Protein AF-A0A0L0FLI4-F1 (afdb_monomer_lite)

InterPro domains:
  IPR009100 Acyl-CoA dehydrogenase/oxidase, N-terminal and middle domain superfamily 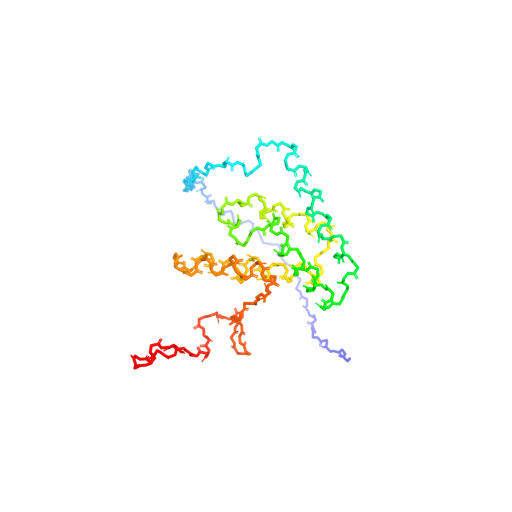[SSF56645] (72-160)

Secondary structure (DSSP, 8-state):
------------------------------------------SSSSHHHHHHHHHHHHHHTTTTTT--SHHHHHHHHHHHHHH-SS-TTHHHH-HHHHHHHHHHHHHH--SHHHHHHHIIIIIIHHHHHHH--TTTTHHHHHHHHHT--------BTTBSTT-TT--------BTTTTB-

Organism: NCBI:txid667725

Structure (mmCIF, N/CA/C/O backbone):
data_AF-A0A0L0FLI4-F1
#
_entry.id   AF-A0A0L0FLI4-F1
#
loop_
_atom_site.group_PDB
_atom_site.id
_atom_site.type_symbol
_atom_site.label_atom_id
_atom_site.label_alt_id
_atom_site.label_comp_id
_atom_site.label_asym_id
_atom_site.label_entity_id
_atom_site.label_seq_id
_atom_site.pdbx_PDB_ins_code
_atom_site.Cartn_x
_atom_site.Cartn_y
_atom_site.Cartn_z
_atom_site.occupancy
_atom_site.B_iso_or_equiv
_atom_site.auth_seq_id
_atom_site.auth_comp_id
_atom_site.auth_asym_id
_atom_site.auth_atom_id
_atom_site.pdbx_PDB_model_num
ATOM 1 N N . MET A 1 1 ? 3.787 -47.630 -2.247 1.00 35.62 1 MET A N 1
ATOM 2 C CA . MET A 1 1 ? 2.857 -48.735 -1.942 1.00 35.62 1 MET A CA 1
ATOM 3 C C . MET A 1 1 ? 1.575 -48.465 -2.718 1.00 35.62 1 MET A C 1
ATOM 5 O O . MET A 1 1 ? 0.859 -47.533 -2.388 1.00 35.62 1 MET A O 1
ATOM 9 N N . PHE A 1 2 ? 1.407 -49.161 -3.844 1.00 24.00 2 PHE A N 1
ATOM 10 C CA . PHE A 1 2 ? 0.268 -49.075 -4.766 1.00 24.00 2 PHE A CA 1
ATOM 11 C C . PHE A 1 2 ? -0.817 -50.067 -4.331 1.00 24.00 2 PHE A C 1
ATOM 13 O O . PHE A 1 2 ? -0.480 -51.227 -4.120 1.00 24.00 2 PHE A O 1
ATOM 20 N N . VAL A 1 3 ? -2.086 -49.646 -4.288 1.00 30.52 3 VAL A N 1
ATOM 21 C CA . VAL A 1 3 ? -3.289 -50.508 -4.362 1.00 30.52 3 VAL A CA 1
ATOM 22 C C . VAL A 1 3 ? -4.393 -49.643 -5.009 1.00 30.52 3 VAL A C 1
ATOM 24 O O . VAL A 1 3 ? -4.840 -48.688 -4.389 1.00 30.52 3 VAL A O 1
ATOM 27 N N . LEU A 1 4 ? -4.620 -49.649 -6.331 1.00 30.38 4 LEU A N 1
ATOM 28 C CA . LEU A 1 4 ? -5.421 -50.577 -7.158 1.00 30.38 4 LEU A CA 1
ATOM 29 C C . LEU A 1 4 ? -6.858 -50.818 -6.655 1.00 30.38 4 LEU A C 1
ATOM 31 O O . LEU A 1 4 ? -7.090 -51.657 -5.794 1.00 30.38 4 LEU A O 1
ATOM 35 N N . ALA A 1 5 ? -7.826 -50.141 -7.286 1.00 36.03 5 ALA A N 1
ATOM 36 C CA . ALA A 1 5 ? -9.243 -50.502 -7.264 1.00 36.03 5 ALA A CA 1
ATOM 37 C C . ALA A 1 5 ? -9.791 -50.572 -8.706 1.00 36.03 5 ALA A C 1
ATOM 39 O O . ALA A 1 5 ? -10.067 -49.563 -9.347 1.00 36.03 5 ALA A O 1
ATOM 40 N N . ASN A 1 6 ? -9.834 -51.809 -9.204 1.00 31.84 6 ASN A N 1
ATOM 41 C CA . ASN A 1 6 ? -10.763 -52.448 -10.144 1.00 31.84 6 ASN A CA 1
ATOM 42 C C . ASN A 1 6 ? -11.438 -51.647 -11.279 1.00 31.84 6 ASN A C 1
ATOM 44 O O . ASN A 1 6 ? -12.382 -50.888 -11.082 1.00 31.84 6 ASN A O 1
ATOM 48 N N . ARG A 1 7 ? -11.054 -52.023 -12.510 1.00 32.81 7 ARG A N 1
ATOM 49 C CA . ARG A 1 7 ? -11.887 -52.001 -13.724 1.00 32.81 7 ARG A CA 1
ATOM 50 C C . ARG A 1 7 ? -12.744 -53.268 -13.798 1.00 32.81 7 ARG A C 1
ATOM 52 O O . ARG A 1 7 ? -12.190 -54.347 -13.625 1.00 32.81 7 ARG A O 1
ATOM 59 N N . LEU A 1 8 ? -14.000 -53.146 -14.231 1.00 31.92 8 LEU A N 1
ATOM 60 C CA . LEU A 1 8 ? -14.694 -54.140 -15.069 1.00 31.92 8 LEU A CA 1
ATOM 61 C C . LEU A 1 8 ? -15.654 -53.425 -16.059 1.00 31.92 8 LEU A C 1
ATOM 63 O O . LEU A 1 8 ? -15.972 -52.255 -15.843 1.00 31.92 8 LEU A O 1
ATOM 67 N N . PRO A 1 9 ? -16.019 -54.067 -17.189 1.00 34.50 9 PRO A N 1
ATOM 68 C CA . PRO A 1 9 ? -16.278 -53.416 -18.476 1.00 34.50 9 PRO A CA 1
ATOM 69 C C . PRO A 1 9 ? -17.772 -53.229 -18.778 1.00 34.50 9 PRO A C 1
ATOM 71 O O . PRO A 1 9 ? -18.601 -54.010 -18.320 1.00 34.50 9 PRO A O 1
ATOM 74 N N . PHE A 1 10 ? -18.118 -52.257 -19.630 1.00 28.06 10 PHE A N 1
ATOM 75 C CA . PHE A 1 10 ? -19.461 -52.171 -20.211 1.00 28.06 10 PHE A CA 1
ATOM 76 C C . PHE A 1 10 ? -19.398 -52.190 -21.742 1.00 28.06 10 PHE A C 1
ATOM 78 O O . PHE A 1 10 ? -18.824 -51.307 -22.379 1.00 28.06 10 PHE A O 1
ATOM 85 N N . VAL A 1 11 ? -19.966 -53.259 -22.300 1.00 33.62 11 VAL A N 1
ATOM 86 C CA . VAL A 1 11 ? -20.173 -53.528 -23.726 1.00 33.62 11 VAL A CA 1
ATOM 87 C C . VAL A 1 11 ? -21.398 -52.742 -24.205 1.00 33.62 11 VAL A C 1
ATOM 89 O O . VAL A 1 11 ? -22.381 -52.605 -23.481 1.00 33.62 11 VAL A O 1
ATOM 92 N N . GLY A 1 12 ? -21.310 -52.188 -25.413 1.00 30.25 12 GLY A N 1
ATOM 93 C CA . GLY A 1 12 ? -22.226 -51.171 -25.923 1.00 30.25 12 GLY A CA 1
ATOM 94 C C . GLY A 1 12 ? -23.662 -51.601 -26.233 1.00 30.25 12 GLY A C 1
ATOM 95 O O . GLY A 1 12 ? -23.980 -52.776 -26.395 1.00 30.25 12 GLY A O 1
ATOM 96 N N . ARG A 1 13 ? -24.505 -50.581 -26.424 1.00 30.05 13 ARG A N 1
ATOM 97 C CA . ARG A 1 13 ? -25.655 -50.581 -27.335 1.00 30.05 13 ARG A CA 1
ATOM 98 C C . ARG A 1 13 ? -25.961 -49.147 -27.760 1.00 30.05 13 ARG A C 1
ATOM 100 O O . ARG A 1 13 ? -26.144 -48.262 -26.933 1.00 30.05 13 ARG A O 1
ATOM 107 N N . VAL A 1 14 ? -25.990 -48.957 -29.073 1.00 37.69 14 VAL A N 1
ATOM 108 C CA . VAL A 1 14 ? -26.477 -47.765 -29.767 1.00 37.69 14 VAL A CA 1
ATOM 109 C C . VAL A 1 14 ? -27.980 -47.652 -29.512 1.00 37.69 14 VAL A C 1
ATOM 111 O O . VAL A 1 14 ? -28.715 -48.595 -29.802 1.00 37.69 14 VAL A O 1
ATOM 114 N N . ALA A 1 15 ? -28.433 -46.513 -28.987 1.00 36.38 15 ALA A N 1
ATOM 115 C CA . ALA A 1 15 ? -29.848 -46.178 -28.888 1.00 36.38 15 ALA A CA 1
ATOM 116 C C . ALA A 1 15 ? -30.104 -44.793 -29.498 1.00 36.38 15 ALA A C 1
ATOM 118 O O . ALA A 1 15 ? -29.549 -43.771 -29.107 1.00 36.38 15 ALA A O 1
ATOM 119 N N . THR A 1 16 ? -30.928 -44.859 -30.530 1.00 31.38 16 THR A N 1
ATOM 120 C CA . THR A 1 16 ? -31.570 -43.864 -31.383 1.00 31.38 16 THR A CA 1
ATOM 121 C C . THR A 1 16 ? -32.020 -42.546 -30.744 1.00 31.38 16 THR A C 1
ATOM 123 O O . THR A 1 16 ? -32.626 -42.511 -29.679 1.00 31.38 16 THR A O 1
ATOM 126 N N . LYS A 1 17 ? -31.798 -41.483 -31.534 1.00 34.06 17 LYS A N 1
ATOM 127 C CA . LYS A 1 17 ? -32.415 -40.146 -31.538 1.00 34.06 17 LYS A CA 1
ATOM 128 C C . LYS A 1 17 ? -33.777 -40.046 -30.828 1.00 34.06 17 LYS A C 1
ATOM 130 O O . LYS A 1 17 ? -34.769 -40.572 -31.321 1.00 34.06 17 LYS A O 1
ATOM 135 N N . ALA A 1 18 ? -33.834 -39.200 -29.802 1.00 34.06 18 ALA A N 1
ATOM 136 C CA . ALA A 1 18 ? -35.029 -38.446 -29.437 1.00 34.06 18 ALA A CA 1
ATOM 137 C C . ALA A 1 18 ? -34.697 -36.954 -29.592 1.00 34.06 18 ALA A C 1
ATOM 139 O O . ALA A 1 18 ? -33.989 -36.365 -28.778 1.00 34.06 18 ALA A O 1
ATOM 140 N N . ALA A 1 19 ? -35.141 -36.364 -30.702 1.00 32.38 19 ALA A N 1
ATOM 141 C CA . ALA A 1 19 ? -35.042 -34.932 -30.940 1.00 32.38 19 ALA A CA 1
ATOM 142 C C . ALA A 1 19 ? -36.129 -34.231 -30.115 1.00 32.38 19 ALA A C 1
ATOM 144 O O . ALA A 1 19 ? -37.298 -34.232 -30.490 1.00 32.38 19 ALA A O 1
ATOM 145 N N . CYS A 1 20 ? -35.746 -33.650 -28.979 1.00 29.69 20 CYS A N 1
ATOM 146 C CA . CYS A 1 20 ? -36.586 -32.694 -28.271 1.00 29.69 20 CYS A CA 1
ATOM 147 C C . CYS A 1 20 ? -36.419 -31.335 -28.962 1.00 29.69 20 CYS A C 1
ATOM 149 O O . CYS A 1 20 ? -35.390 -30.673 -28.824 1.00 29.69 20 CYS A O 1
ATOM 151 N N . ALA A 1 21 ? -37.399 -30.961 -29.784 1.00 35.34 21 ALA A N 1
ATOM 152 C CA . ALA A 1 21 ? -37.444 -29.676 -30.464 1.00 35.34 21 ALA A CA 1
ATOM 153 C C . ALA A 1 21 ? -37.761 -28.564 -29.451 1.00 35.34 21 ALA A C 1
ATOM 155 O O . ALA A 1 21 ? -38.919 -28.210 -29.238 1.00 35.34 21 ALA A O 1
ATOM 156 N N . TYR A 1 22 ? -36.727 -28.004 -28.822 1.00 30.70 22 TYR A N 1
ATOM 157 C CA . TYR A 1 22 ? -36.851 -26.738 -28.107 1.00 30.70 22 TYR A CA 1
ATOM 158 C C . TYR A 1 22 ? -36.750 -25.590 -29.114 1.00 30.70 22 TYR A C 1
ATOM 160 O O . TYR A 1 22 ? -35.692 -25.297 -29.668 1.00 30.70 22 TYR A O 1
ATOM 168 N N . SER A 1 23 ? -37.892 -24.953 -29.363 1.00 34.16 23 SER A N 1
ATOM 169 C CA . SER A 1 23 ? -38.009 -23.698 -30.102 1.00 34.16 23 SER A CA 1
ATOM 170 C C . SER A 1 23 ? -37.221 -22.599 -29.379 1.00 34.16 23 SER A C 1
ATOM 172 O O . SER A 1 23 ? -37.729 -21.985 -28.440 1.00 34.16 23 SER A O 1
ATOM 174 N N . LEU A 1 24 ? -35.996 -22.318 -29.829 1.00 34.53 24 LEU A N 1
ATOM 175 C CA . LEU A 1 24 ? -35.235 -21.136 -29.426 1.00 34.53 24 LEU A CA 1
ATOM 176 C C . LEU A 1 24 ? -35.922 -19.883 -29.988 1.00 34.53 24 LEU A C 1
ATOM 178 O O . LEU A 1 24 ? -35.630 -19.431 -31.094 1.00 34.53 24 LEU A O 1
ATOM 182 N N . ARG A 1 25 ? -36.849 -19.303 -29.219 1.00 34.59 25 ARG A N 1
ATOM 183 C CA . ARG A 1 25 ? -37.212 -17.897 -29.403 1.00 34.59 25 ARG A CA 1
ATOM 184 C C . ARG A 1 25 ? -36.040 -17.063 -28.904 1.00 34.59 25 ARG A C 1
ATOM 186 O O . ARG A 1 25 ? -35.778 -17.000 -27.708 1.00 34.59 25 ARG A O 1
ATOM 193 N N . SER A 1 26 ? -35.335 -16.452 -29.848 1.00 39.00 26 SER A N 1
ATOM 194 C CA . SER A 1 26 ? -34.397 -15.367 -29.588 1.00 39.00 26 SER A CA 1
ATOM 195 C C . SER A 1 26 ? -35.152 -14.206 -28.939 1.00 39.00 26 SER A C 1
ATOM 197 O O . SER A 1 26 ? -35.857 -13.455 -29.608 1.00 39.00 26 SER A O 1
ATOM 199 N N . THR A 1 27 ? -35.031 -14.079 -27.622 1.00 37.66 27 THR A N 1
ATOM 200 C CA . THR A 1 27 ? -35.303 -12.832 -26.905 1.00 37.66 27 THR A CA 1
ATOM 201 C C . THR A 1 27 ? -33.976 -12.352 -26.340 1.00 37.66 27 THR A C 1
ATOM 203 O O . THR A 1 27 ? -33.626 -12.610 -25.190 1.00 37.66 27 THR A O 1
ATOM 206 N N . SER A 1 28 ? -33.189 -11.703 -27.193 1.00 39.97 28 SER A N 1
ATOM 207 C CA . SER A 1 28 ? -31.980 -10.988 -26.808 1.00 39.97 28 SER A CA 1
ATOM 208 C C . SER A 1 28 ? -32.361 -9.727 -26.032 1.00 39.97 28 SER A C 1
ATOM 210 O O . SER A 1 28 ? -32.538 -8.660 -26.612 1.00 39.97 28 SER A O 1
ATOM 212 N N . ALA A 1 29 ? -32.493 -9.856 -24.716 1.00 41.09 29 ALA A N 1
ATOM 213 C CA . ALA A 1 29 ? -32.492 -8.729 -23.794 1.00 41.09 29 ALA A CA 1
ATOM 214 C C . ALA A 1 29 ? -31.410 -8.981 -22.740 1.00 41.09 29 ALA A C 1
ATOM 216 O O . ALA A 1 29 ? -31.684 -9.360 -21.605 1.00 41.09 29 ALA A O 1
ATOM 217 N N . VAL A 1 30 ? -30.151 -8.822 -23.156 1.00 41.12 30 VAL A N 1
ATOM 218 C CA . VAL A 1 30 ? -29.041 -8.643 -22.216 1.00 41.12 30 VAL A CA 1
ATOM 219 C C . VAL A 1 30 ? -29.271 -7.284 -21.551 1.00 41.12 30 VAL A C 1
ATOM 221 O O . VAL A 1 30 ? -29.396 -6.297 -22.282 1.00 41.12 30 VAL A O 1
ATOM 224 N N . PRO A 1 31 ? -29.352 -7.186 -20.213 1.00 38.31 31 PRO A N 1
ATOM 225 C CA . PRO A 1 31 ? -29.425 -5.895 -19.551 1.00 38.31 31 PRO A CA 1
ATOM 226 C C . PRO A 1 31 ? -28.172 -5.111 -19.928 1.00 38.31 31 PRO A C 1
ATOM 228 O O . PRO A 1 31 ? -27.049 -5.518 -19.629 1.00 38.31 31 PRO A O 1
ATOM 231 N N . GLN A 1 32 ? -28.370 -4.018 -20.656 1.00 37.12 32 GLN A N 1
ATOM 232 C CA . GLN A 1 32 ? -27.301 -3.140 -21.086 1.00 37.12 32 GLN A CA 1
ATOM 233 C C . GLN A 1 32 ? -26.743 -2.472 -19.832 1.00 37.12 32 GLN A C 1
ATOM 235 O O . GLN A 1 32 ? -27.344 -1.542 -19.300 1.00 37.12 32 GLN A O 1
ATOM 240 N N . PHE A 1 33 ? -25.630 -3.004 -19.322 1.00 36.69 33 PHE A N 1
ATOM 241 C CA . PHE A 1 33 ? -24.891 -2.392 -18.227 1.00 36.69 33 PHE A CA 1
ATOM 242 C C . PHE A 1 33 ? -24.565 -0.970 -18.675 1.00 36.69 33 PHE A C 1
ATOM 244 O O . PHE A 1 33 ? -23.840 -0.768 -19.654 1.00 36.69 33 PHE A O 1
ATOM 251 N N . THR A 1 34 ? -25.188 0.013 -18.034 1.00 38.19 34 THR A N 1
ATOM 252 C CA . THR A 1 34 ? -24.969 1.421 -18.323 1.00 38.19 34 THR A CA 1
ATOM 253 C C . THR A 1 34 ? -23.491 1.674 -18.074 1.00 38.19 34 THR A C 1
ATOM 255 O O . THR A 1 34 ? -23.040 1.675 -16.932 1.00 38.19 34 THR A O 1
ATOM 258 N N . GLN A 1 35 ? -22.723 1.808 -19.156 1.00 39.47 35 GLN A N 1
ATOM 259 C CA . GLN A 1 35 ? -21.331 2.228 -19.117 1.00 39.47 35 GLN A CA 1
ATOM 260 C C . GLN A 1 35 ? -21.308 3.566 -18.378 1.00 39.47 35 GLN A C 1
ATOM 262 O O . GLN A 1 35 ? -21.681 4.600 -18.941 1.00 39.47 35 GLN A O 1
ATOM 267 N N . LEU A 1 36 ? -20.946 3.545 -17.094 1.00 38.41 36 LEU A N 1
ATOM 268 C CA . LEU A 1 36 ? -20.600 4.754 -16.369 1.00 38.41 36 LEU A CA 1
ATOM 269 C C . LEU A 1 36 ? -19.512 5.420 -17.206 1.00 38.41 36 LEU A C 1
ATOM 271 O O . LEU A 1 36 ? -18.447 4.844 -17.418 1.00 38.41 36 LEU A O 1
ATOM 275 N N . LYS A 1 37 ? -19.818 6.597 -17.759 1.00 34.19 37 LYS A N 1
ATOM 276 C CA . LYS A 1 37 ? -18.866 7.396 -18.529 1.00 34.19 37 LYS A CA 1
ATOM 277 C C . LYS A 1 37 ? -17.754 7.839 -17.581 1.00 34.19 37 LYS A C 1
ATOM 279 O O . LYS A 1 37 ? -17.818 8.924 -17.009 1.00 34.19 37 LYS A O 1
ATOM 284 N N . TYR A 1 38 ? -16.751 6.989 -17.401 1.00 43.41 38 TYR A N 1
ATOM 285 C CA . TYR A 1 38 ? -15.501 7.358 -16.767 1.00 43.41 38 TYR A CA 1
ATOM 286 C C . TYR A 1 38 ? -14.820 8.362 -17.699 1.00 43.41 38 TYR A C 1
ATOM 288 O O . TYR A 1 38 ? -14.350 8.009 -18.782 1.00 43.41 38 TYR A O 1
ATOM 296 N N . LYS A 1 39 ? -14.836 9.645 -17.321 1.00 39.72 39 LYS A 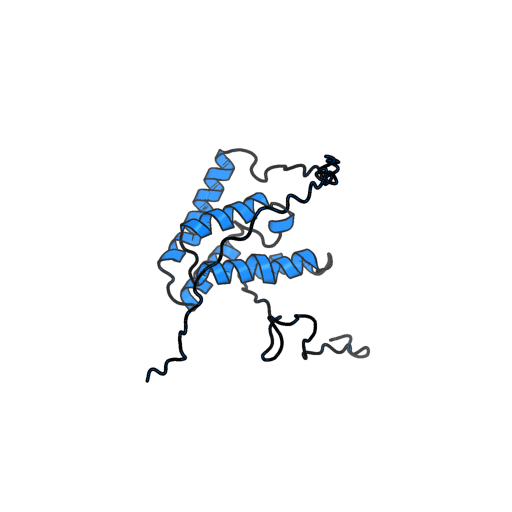N 1
ATOM 297 C CA . LYS A 1 39 ? -13.964 10.645 -17.939 1.00 39.72 39 LYS A CA 1
ATOM 298 C C . LYS A 1 39 ? -12.536 10.273 -17.544 1.00 39.72 39 LYS A C 1
ATOM 300 O O . LYS A 1 39 ? -12.061 10.697 -16.498 1.00 39.72 39 LYS A O 1
ATOM 305 N N . SER A 1 40 ? -11.886 9.445 -18.359 1.00 44.66 40 SER A N 1
ATOM 306 C CA . SER A 1 40 ? -10.450 9.202 -18.263 1.00 44.66 40 SER A CA 1
ATOM 307 C C . SER A 1 40 ? -9.744 10.483 -18.692 1.00 44.66 40 SER A C 1
ATOM 309 O O . SER A 1 40 ? -9.451 10.698 -19.865 1.00 44.66 40 SER A O 1
ATOM 311 N N . THR A 1 41 ? -9.552 11.389 -17.741 1.00 55.19 41 THR A N 1
ATOM 312 C CA . THR A 1 41 ? -8.461 12.348 -17.833 1.00 55.19 41 THR A CA 1
ATOM 313 C C . THR A 1 41 ? -7.218 11.517 -17.565 1.00 55.19 41 THR A C 1
ATOM 315 O O . THR A 1 41 ? -7.007 11.096 -16.434 1.00 55.19 41 THR A O 1
ATOM 318 N N . THR A 1 42 ? -6.453 11.173 -18.597 1.00 65.00 42 THR A N 1
ATOM 319 C CA . THR A 1 42 ? -5.175 10.482 -18.408 1.00 65.00 42 THR A CA 1
ATOM 320 C C . THR A 1 42 ? -4.316 11.295 -17.437 1.00 65.00 42 THR A C 1
ATOM 322 O O . THR A 1 42 ? -4.098 12.479 -17.690 1.00 65.00 42 THR A O 1
ATOM 325 N N . SER A 1 43 ? -3.791 10.699 -16.355 1.00 75.25 43 SER A N 1
ATOM 326 C CA . SER A 1 43 ? -2.844 11.385 -15.450 1.00 75.25 43 SER A CA 1
ATOM 327 C C . SER A 1 43 ? -1.625 11.937 -16.166 1.00 75.25 43 SER A C 1
ATOM 329 O O . SER A 1 43 ? -0.907 12.752 -15.603 1.00 75.25 43 SER A O 1
ATOM 331 N N . PHE A 1 44 ? -1.341 11.406 -17.352 1.00 82.38 44 PHE A N 1
ATOM 332 C CA . PHE A 1 44 ? -0.266 11.855 -18.208 1.00 82.38 44 PHE A CA 1
ATOM 333 C C . PHE A 1 44 ? -0.833 12.841 -19.223 1.00 82.38 44 PHE A C 1
ATOM 335 O O . PHE A 1 44 ? -1.749 12.511 -19.983 1.00 82.38 44 PHE A O 1
ATOM 342 N N . ALA A 1 45 ? -0.270 14.044 -19.246 1.00 80.06 45 ALA A N 1
ATOM 343 C CA . ALA A 1 45 ? -0.647 15.095 -20.178 1.00 80.06 45 ALA A CA 1
ATOM 344 C C . ALA A 1 45 ? -0.215 14.770 -21.617 1.00 80.06 45 ALA A C 1
ATOM 346 O O . ALA A 1 45 ? -0.815 15.263 -22.569 1.00 80.06 45 ALA A O 1
ATOM 347 N N . ASN A 1 46 ? 0.843 13.969 -21.786 1.00 87.25 46 ASN A N 1
ATOM 348 C CA . ASN A 1 46 ? 1.368 13.549 -23.083 1.00 87.25 46 ASN A CA 1
ATOM 349 C C . ASN A 1 46 ? 2.231 12.277 -22.976 1.00 87.25 46 ASN A C 1
ATOM 351 O O . ASN A 1 46 ? 2.580 11.818 -21.887 1.00 87.25 46 ASN A O 1
ATOM 355 N N . GLU A 1 47 ? 2.607 11.730 -24.133 1.00 86.12 47 GLU A N 1
ATOM 356 C CA . GLU A 1 47 ? 3.461 10.541 -24.251 1.00 86.12 47 GLU A CA 1
ATOM 357 C C . GLU A 1 47 ? 4.858 10.737 -23.634 1.00 86.12 47 GLU A C 1
ATOM 359 O O . GLU A 1 47 ? 5.411 9.816 -23.037 1.00 86.12 47 GLU A O 1
ATOM 364 N N . GLY A 1 48 ? 5.417 11.949 -23.709 1.00 90.44 48 GLY A N 1
ATOM 365 C CA . GLY A 1 48 ? 6.712 12.267 -23.104 1.00 90.44 48 GLY A CA 1
ATOM 366 C C . GLY A 1 48 ? 6.706 12.125 -21.580 1.00 90.44 48 GLY A C 1
ATOM 367 O O . GLY A 1 48 ? 7.642 11.566 -21.006 1.00 90.44 48 GLY A O 1
ATOM 368 N N . GLU A 1 49 ? 5.636 12.572 -20.920 1.00 90.25 49 GLU A N 1
ATOM 369 C CA . GLU A 1 49 ? 5.457 12.419 -19.474 1.00 90.25 49 GLU A CA 1
ATOM 370 C C . GLU A 1 49 ? 5.313 10.947 -19.076 1.00 90.25 49 GLU A C 1
ATOM 372 O O . GLU A 1 49 ? 5.967 10.499 -18.130 1.00 90.25 49 GLU A O 1
ATOM 377 N N . LEU A 1 50 ? 4.517 10.180 -19.829 1.00 89.06 50 LEU A N 1
ATOM 378 C CA . LEU A 1 50 ? 4.372 8.741 -19.622 1.00 89.06 50 LEU A CA 1
ATOM 379 C C . LEU A 1 50 ? 5.723 8.025 -19.746 1.00 89.06 50 LEU A C 1
ATOM 381 O O . LEU A 1 50 ? 6.079 7.232 -18.875 1.00 89.06 50 LEU A O 1
ATOM 385 N N . ASN A 1 51 ? 6.498 8.327 -20.788 1.00 91.94 51 ASN A N 1
ATOM 386 C CA . ASN A 1 51 ? 7.812 7.725 -21.012 1.00 91.94 51 ASN A CA 1
ATOM 387 C C . ASN A 1 51 ? 8.793 8.074 -19.890 1.00 91.94 51 ASN A C 1
ATOM 389 O O . ASN A 1 51 ? 9.506 7.201 -19.393 1.00 91.94 51 ASN A O 1
ATOM 393 N N . LYS A 1 52 ? 8.800 9.333 -19.439 1.00 95.06 52 LYS A N 1
ATOM 394 C CA . LYS A 1 52 ? 9.626 9.756 -18.306 1.00 95.06 52 LYS A 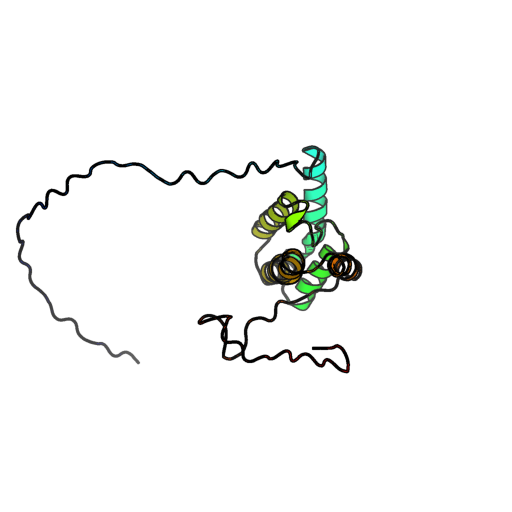CA 1
ATOM 395 C C . LYS A 1 52 ? 9.254 8.993 -17.036 1.00 95.06 52 LYS A C 1
ATOM 397 O O . LYS A 1 52 ? 10.133 8.417 -16.401 1.00 95.06 52 LYS A O 1
ATOM 402 N N . TRP A 1 53 ? 7.970 8.964 -16.684 1.00 95.12 53 TRP A N 1
ATOM 403 C CA . TRP A 1 53 ? 7.492 8.249 -15.502 1.00 95.12 53 TRP A CA 1
ATOM 404 C C . TRP A 1 53 ? 7.817 6.755 -15.575 1.00 95.12 53 TRP A C 1
ATOM 406 O O . TRP A 1 53 ? 8.283 6.182 -14.596 1.00 95.12 53 TRP A O 1
ATOM 416 N N . THR A 1 54 ? 7.644 6.144 -16.748 1.00 93.88 54 THR A N 1
ATOM 417 C CA . THR A 1 54 ? 7.962 4.732 -17.000 1.00 93.88 54 THR A CA 1
ATOM 418 C C . THR A 1 54 ? 9.441 4.454 -16.736 1.00 93.88 54 THR A C 1
ATOM 420 O O . THR A 1 54 ? 9.769 3.525 -16.003 1.00 93.88 54 THR A O 1
ATOM 423 N N . ASN A 1 55 ? 10.341 5.286 -17.265 1.00 95.38 55 ASN A N 1
ATOM 424 C CA . ASN A 1 55 ? 11.782 5.144 -17.044 1.00 95.38 55 ASN A CA 1
ATOM 425 C C . ASN A 1 55 ? 12.162 5.327 -15.568 1.00 95.38 55 ASN A C 1
ATOM 427 O O . ASN A 1 55 ? 12.932 4.533 -15.027 1.00 95.38 55 ASN A O 1
ATOM 431 N N . ASP A 1 56 ? 11.597 6.339 -14.906 1.00 96.56 56 ASP A N 1
ATOM 432 C CA . ASP A 1 56 ? 11.832 6.592 -13.482 1.00 96.56 56 ASP A CA 1
ATOM 433 C C . ASP A 1 56 ? 11.331 5.418 -12.623 1.00 96.56 56 ASP A C 1
ATOM 435 O O . ASP A 1 56 ? 12.006 5.000 -11.680 1.00 96.56 56 ASP A O 1
ATOM 439 N N . PHE A 1 57 ? 10.176 4.845 -12.974 1.00 95.62 57 PHE A N 1
ATOM 440 C CA . PHE A 1 57 ? 9.607 3.687 -12.296 1.00 95.62 57 PHE A CA 1
ATOM 441 C C . PHE A 1 57 ? 10.468 2.438 -12.487 1.00 95.62 57 PHE A C 1
ATOM 443 O O . PHE A 1 57 ? 10.801 1.796 -11.495 1.00 95.62 57 PHE A O 1
ATOM 450 N N . LEU A 1 58 ? 10.880 2.116 -13.722 1.00 93.94 58 LEU A N 1
ATOM 451 C CA . LEU A 1 58 ? 11.770 0.979 -14.006 1.00 93.94 58 LEU A CA 1
ATOM 452 C C . LEU A 1 58 ? 13.078 1.083 -13.231 1.00 93.94 58 LEU A C 1
ATOM 454 O O . LEU A 1 58 ? 13.517 0.102 -12.638 1.00 93.94 58 LEU A O 1
ATOM 458 N N . LYS A 1 59 ? 13.661 2.282 -13.180 1.00 95.50 59 LYS A N 1
ATOM 459 C CA . LYS A 1 59 ? 14.864 2.544 -12.395 1.00 95.50 59 LYS A CA 1
ATOM 460 C C . LYS A 1 59 ? 14.630 2.316 -10.901 1.00 95.50 59 LYS A C 1
ATOM 462 O O . LYS A 1 59 ? 15.453 1.705 -10.235 1.00 95.50 59 LYS A O 1
ATOM 467 N N . ALA A 1 60 ? 13.494 2.758 -10.361 1.00 95.00 60 ALA A N 1
ATOM 468 C CA . ALA A 1 60 ? 13.168 2.558 -8.948 1.00 95.00 60 ALA A CA 1
ATOM 469 C C . ALA A 1 60 ? 12.987 1.078 -8.555 1.00 95.00 60 ALA A C 1
ATOM 471 O O . ALA A 1 60 ? 13.057 0.753 -7.367 1.00 95.00 60 ALA A O 1
ATOM 472 N N . VAL A 1 61 ? 12.753 0.193 -9.529 1.00 93.94 61 VAL A N 1
ATOM 473 C CA . VAL A 1 61 ? 12.559 -1.251 -9.328 1.00 93.94 61 VAL A CA 1
ATOM 474 C C . VAL A 1 61 ? 13.654 -2.098 -9.987 1.00 93.94 61 VAL A C 1
ATOM 476 O O . VAL A 1 61 ? 13.487 -3.308 -10.123 1.00 93.94 61 VAL A O 1
ATOM 479 N N . GLU A 1 62 ? 14.785 -1.496 -10.361 1.00 93.38 62 GLU A N 1
ATOM 480 C CA . GLU A 1 62 ? 15.887 -2.183 -11.053 1.00 93.38 62 GLU A CA 1
ATOM 481 C C . GLU A 1 62 ? 16.487 -3.333 -10.228 1.00 93.38 62 GLU A C 1
ATOM 483 O O . GLU A 1 62 ? 16.886 -4.356 -10.777 1.00 93.38 62 GLU A O 1
ATOM 488 N N . ASP A 1 63 ? 16.459 -3.195 -8.900 1.00 92.19 63 ASP A N 1
ATOM 489 C CA . ASP A 1 63 ? 16.943 -4.187 -7.937 1.00 92.19 63 ASP A CA 1
ATOM 490 C C . ASP A 1 63 ? 15.981 -5.390 -7.768 1.00 92.19 63 ASP A C 1
ATOM 492 O O . ASP A 1 63 ? 16.313 -6.360 -7.088 1.00 92.19 63 ASP A O 1
ATOM 496 N N . VAL A 1 64 ? 14.759 -5.360 -8.325 1.00 91.44 64 VAL A N 1
ATOM 497 C CA . VAL A 1 64 ? 13.744 -6.413 -8.091 1.00 91.44 64 VAL A CA 1
ATOM 498 C C . VAL A 1 64 ? 14.198 -7.808 -8.542 1.00 91.44 64 VAL A C 1
ATOM 500 O O . VAL A 1 64 ? 14.024 -8.741 -7.754 1.00 91.44 64 VAL A O 1
ATOM 503 N N . PRO A 1 65 ? 14.780 -8.002 -9.743 1.00 88.00 65 PRO A N 1
ATOM 504 C CA . PRO A 1 65 ? 15.208 -9.328 -10.194 1.00 88.00 65 PRO A CA 1
ATOM 505 C C . PRO A 1 65 ? 16.298 -9.961 -9.321 1.00 88.00 65 PRO A C 1
ATOM 507 O O . PRO A 1 65 ? 16.397 -11.184 -9.257 1.00 88.00 65 PRO A O 1
ATOM 510 N N . THR A 1 66 ? 17.118 -9.143 -8.656 1.00 88.38 66 THR A N 1
ATOM 511 C CA . THR A 1 66 ? 18.238 -9.598 -7.819 1.00 88.38 66 THR A CA 1
ATOM 512 C C . THR A 1 66 ? 17.880 -9.680 -6.335 1.00 88.38 66 THR A C 1
ATOM 514 O O . THR A 1 66 ? 18.584 -10.345 -5.579 1.00 88.38 66 THR A O 1
ATOM 517 N N . ALA A 1 67 ? 16.767 -9.074 -5.911 1.00 87.94 67 ALA A N 1
ATOM 518 C CA . ALA A 1 67 ? 16.259 -9.106 -4.542 1.00 87.94 67 ALA A CA 1
ATOM 519 C C . ALA A 1 67 ? 15.565 -10.442 -4.206 1.00 87.94 67 ALA A C 1
ATOM 521 O O . ALA A 1 67 ? 14.345 -10.511 -4.025 1.00 87.94 67 ALA A O 1
ATOM 522 N N . THR A 1 68 ? 16.346 -11.521 -4.133 1.00 83.81 68 THR A N 1
ATOM 523 C CA . THR A 1 68 ? 15.835 -12.896 -4.005 1.00 83.81 68 THR A CA 1
ATOM 524 C C . THR A 1 68 ? 15.323 -13.249 -2.610 1.00 83.81 68 THR A C 1
ATOM 526 O O . THR A 1 68 ? 14.509 -14.163 -2.479 1.00 83.81 68 THR A O 1
ATOM 529 N N . ASP A 1 69 ? 15.767 -12.544 -1.565 1.00 91.00 69 ASP A N 1
ATOM 530 C CA . ASP A 1 69 ? 15.323 -12.793 -0.192 1.00 91.00 69 ASP A CA 1
ATOM 531 C C . ASP A 1 69 ? 14.256 -11.782 0.297 1.00 91.00 69 ASP A C 1
ATOM 533 O O . ASP A 1 69 ? 14.137 -10.662 -0.220 1.00 91.00 69 ASP A O 1
ATOM 537 N N . PRO A 1 70 ? 13.453 -12.152 1.316 1.00 91.94 70 PRO A N 1
ATOM 538 C CA . PRO A 1 70 ? 12.411 -11.295 1.877 1.00 91.94 70 PRO A CA 1
ATOM 539 C C . PRO A 1 70 ? 12.850 -9.898 2.320 1.00 91.94 70 PRO A C 1
ATOM 541 O O . PRO A 1 70 ? 12.070 -8.949 2.188 1.00 91.94 70 PRO A O 1
ATOM 544 N N . TYR A 1 71 ? 14.051 -9.764 2.878 1.00 93.31 71 TYR A N 1
ATOM 545 C CA . TYR A 1 71 ? 14.557 -8.514 3.432 1.00 93.31 71 TYR A CA 1
ATOM 546 C C . TYR A 1 71 ? 14.968 -7.558 2.313 1.00 93.31 71 TYR A C 1
ATOM 548 O O . TYR A 1 71 ? 14.517 -6.409 2.292 1.00 93.31 71 TYR A O 1
ATOM 556 N N . GLN A 1 72 ? 15.729 -8.044 1.331 1.00 93.31 72 GLN A N 1
ATOM 557 C CA . GLN A 1 72 ? 16.083 -7.274 0.137 1.00 93.31 72 GLN A CA 1
ATOM 558 C C . GLN A 1 72 ? 14.836 -6.802 -0.610 1.00 93.31 72 GLN A C 1
ATOM 560 O O . GLN A 1 72 ? 14.686 -5.607 -0.864 1.00 93.31 72 GLN A O 1
ATOM 565 N N . SER A 1 73 ? 13.890 -7.709 -0.864 1.00 93.44 73 SER A N 1
ATOM 566 C CA . SER A 1 73 ? 12.638 -7.392 -1.557 1.00 93.44 73 SER A CA 1
ATOM 567 C C . SER A 1 73 ? 11.838 -6.295 -0.838 1.00 93.44 73 SER A C 1
ATOM 569 O O . SER A 1 73 ? 11.343 -5.353 -1.461 1.00 93.44 73 SER A O 1
ATOM 571 N N . SER A 1 74 ? 11.776 -6.356 0.495 1.00 94.88 74 SER A N 1
ATOM 572 C CA . SER A 1 74 ? 11.104 -5.338 1.313 1.00 94.88 74 SER A CA 1
ATOM 573 C C . SER A 1 74 ? 11.838 -3.993 1.291 1.00 94.88 74 SER A C 1
ATOM 575 O O . SER A 1 74 ? 11.202 -2.940 1.289 1.00 94.88 74 SER A O 1
ATOM 577 N N . ASN A 1 75 ? 13.171 -3.994 1.233 1.00 95.62 75 ASN A N 1
ATOM 578 C CA . ASN A 1 75 ? 13.954 -2.765 1.113 1.00 95.62 75 ASN A CA 1
ATOM 579 C C . ASN A 1 75 ? 13.749 -2.081 -0.238 1.00 95.62 75 ASN A C 1
ATOM 581 O O . ASN A 1 75 ? 13.591 -0.860 -0.269 1.00 95.62 75 ASN A O 1
ATOM 585 N N . VAL A 1 76 ? 13.684 -2.841 -1.334 1.00 95.25 76 VAL A N 1
ATOM 586 C CA . VAL A 1 76 ? 13.349 -2.298 -2.660 1.00 95.25 76 VAL A CA 1
ATOM 587 C C . VAL A 1 76 ? 11.957 -1.667 -2.637 1.00 95.25 76 VAL A C 1
ATOM 589 O O . VAL A 1 76 ? 11.797 -0.515 -3.035 1.00 95.25 76 VAL A O 1
ATOM 592 N N . LEU A 1 77 ? 10.961 -2.350 -2.060 1.00 96.19 77 LEU A N 1
ATOM 593 C CA . LEU A 1 77 ? 9.605 -1.804 -1.952 1.00 96.19 77 LEU A CA 1
ATOM 594 C C . LEU A 1 77 ? 9.572 -0.527 -1.100 1.00 96.19 77 LEU A C 1
ATOM 596 O O . LEU A 1 77 ? 8.927 0.451 -1.467 1.00 96.19 77 LEU A O 1
ATOM 600 N N . ARG A 1 78 ? 10.311 -0.496 0.012 1.00 97.62 78 ARG A N 1
ATOM 601 C CA . ARG A 1 78 ? 10.440 0.690 0.869 1.00 97.62 78 ARG A CA 1
ATOM 602 C C . ARG A 1 78 ? 11.045 1.878 0.123 1.00 97.62 78 ARG A C 1
ATOM 604 O O . ARG A 1 78 ? 10.575 3.001 0.309 1.00 97.62 78 ARG A O 1
ATOM 611 N N . LYS A 1 79 ? 12.077 1.648 -0.696 1.00 97.06 79 LYS A 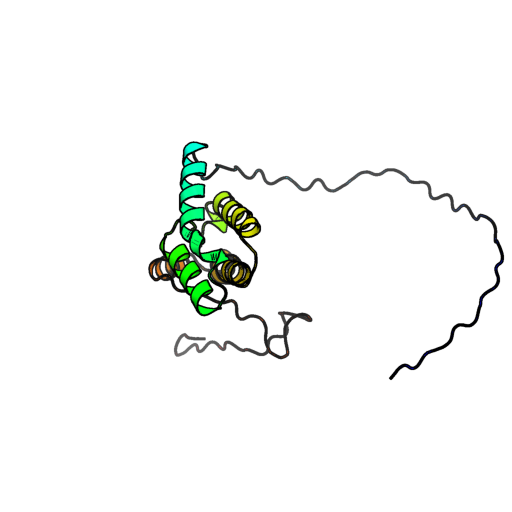N 1
ATOM 612 C CA . LYS A 1 79 ? 12.658 2.683 -1.563 1.00 97.06 79 LYS A CA 1
ATOM 613 C C . LYS A 1 79 ? 11.608 3.187 -2.554 1.00 97.06 79 LYS A C 1
ATOM 615 O O . LYS A 1 79 ? 11.371 4.391 -2.584 1.00 97.06 79 LYS A O 1
ATOM 620 N N . LEU A 1 80 ? 10.927 2.284 -3.269 1.00 96.56 80 LEU A N 1
ATOM 621 C CA . LEU A 1 80 ? 9.872 2.623 -4.230 1.00 96.56 80 LEU A CA 1
ATOM 622 C C . LEU A 1 80 ? 8.772 3.479 -3.589 1.00 96.56 80 LEU A C 1
ATOM 624 O O . LEU A 1 80 ? 8.455 4.548 -4.102 1.00 96.56 80 LEU A O 1
ATOM 628 N N . VAL A 1 81 ? 8.240 3.065 -2.436 1.00 97.56 81 VAL A N 1
ATOM 629 C CA . VAL A 1 81 ? 7.206 3.810 -1.697 1.00 97.56 81 VAL A CA 1
ATOM 630 C C . VAL A 1 81 ? 7.655 5.246 -1.410 1.00 97.56 81 VAL A C 1
ATOM 632 O O . VAL A 1 81 ? 6.894 6.185 -1.653 1.00 97.56 81 VAL A O 1
ATOM 635 N N . LYS A 1 82 ? 8.903 5.431 -0.959 1.00 97.50 82 LYS A N 1
ATOM 636 C CA . LYS A 1 82 ? 9.469 6.752 -0.648 1.00 97.50 82 LYS A CA 1
ATOM 637 C C . LYS A 1 82 ? 9.650 7.653 -1.866 1.00 97.50 82 LYS A C 1
ATOM 639 O O . LYS A 1 82 ? 9.653 8.867 -1.692 1.00 97.50 82 LYS A O 1
ATOM 644 N N . THR A 1 83 ? 9.801 7.095 -3.070 1.00 96.81 83 THR A N 1
ATOM 645 C CA . THR A 1 83 ? 9.944 7.911 -4.290 1.00 96.81 83 THR A CA 1
ATOM 646 C C . THR A 1 83 ? 8.705 8.758 -4.571 1.00 96.81 83 THR A C 1
ATOM 648 O O . THR A 1 83 ? 8.815 9.818 -5.175 1.00 96.81 83 THR A O 1
ATOM 651 N N . GLY A 1 84 ? 7.522 8.288 -4.159 1.00 95.50 84 GLY A N 1
ATOM 652 C CA . GLY A 1 84 ? 6.257 8.927 -4.506 1.00 95.50 84 GLY A CA 1
ATOM 653 C C . GLY A 1 84 ? 5.885 8.828 -5.990 1.00 95.50 84 GLY A C 1
ATOM 654 O O . GLY A 1 84 ? 4.906 9.457 -6.377 1.00 95.50 84 GLY A O 1
ATOM 655 N N . LEU A 1 85 ? 6.616 8.044 -6.801 1.00 95.88 85 LEU A N 1
ATOM 656 C CA . LEU A 1 85 ? 6.287 7.801 -8.215 1.00 95.88 85 LEU A CA 1
ATOM 657 C C . LEU A 1 85 ? 4.900 7.170 -8.377 1.00 95.88 85 LEU A C 1
ATOM 659 O O . LEU A 1 85 ? 4.203 7.469 -9.343 1.00 95.88 85 LEU A O 1
ATOM 663 N N . LEU A 1 86 ? 4.516 6.327 -7.417 1.00 96.44 86 LEU A N 1
ATOM 664 C CA . LEU A 1 86 ? 3.173 5.783 -7.265 1.00 96.44 86 LEU A CA 1
ATOM 665 C C . LEU A 1 86 ? 2.655 6.142 -5.867 1.00 96.44 86 LEU A C 1
ATOM 667 O O . LEU A 1 86 ? 3.235 5.728 -4.857 1.00 96.44 86 LEU A O 1
ATOM 671 N N . ARG A 1 87 ? 1.592 6.939 -5.787 1.00 96.88 87 ARG A N 1
ATOM 672 C CA . ARG A 1 87 ? 0.928 7.322 -4.536 1.00 96.88 87 ARG A CA 1
ATOM 673 C C . ARG A 1 87 ? 0.030 6.196 -4.051 1.00 96.88 87 ARG A C 1
ATOM 675 O O . ARG A 1 87 ? -0.580 5.481 -4.840 1.00 96.88 87 ARG A O 1
ATOM 682 N N . PHE A 1 88 ? -0.128 6.085 -2.736 1.00 97.06 88 PHE A N 1
ATOM 683 C CA . PHE A 1 88 ? -1.095 5.146 -2.156 1.00 97.06 88 PHE A CA 1
ATOM 684 C C . PHE A 1 88 ? -2.547 5.438 -2.550 1.00 97.06 88 PHE A C 1
ATOM 686 O O . PHE A 1 88 ? -3.365 4.524 -2.554 1.00 97.06 88 PHE A O 1
ATOM 693 N N . THR A 1 89 ? -2.857 6.681 -2.923 1.00 96.00 89 THR A N 1
ATOM 694 C CA . THR A 1 89 ? -4.187 7.083 -3.388 1.00 96.00 89 THR A CA 1
ATOM 695 C C . THR A 1 89 ? -4.366 6.975 -4.904 1.00 96.00 89 THR A C 1
ATOM 697 O O . THR A 1 89 ? -5.487 7.148 -5.378 1.00 96.00 89 THR A O 1
ATOM 700 N N . ASP A 1 90 ? -3.324 6.629 -5.677 1.00 95.25 90 ASP A N 1
ATOM 701 C CA . ASP A 1 90 ? -3.392 6.612 -7.148 1.00 95.25 90 ASP A CA 1
ATOM 702 C C . ASP A 1 90 ? -4.409 5.596 -7.680 1.00 95.25 90 ASP A C 1
ATOM 704 O O . ASP A 1 90 ? -4.952 5.799 -8.755 1.00 95.25 90 ASP A O 1
ATOM 708 N N . MET A 1 91 ? -4.764 4.552 -6.923 1.00 92.31 91 MET A N 1
ATOM 709 C CA . MET A 1 91 ? -5.875 3.666 -7.306 1.00 92.31 91 MET A CA 1
ATOM 710 C C . MET A 1 91 ? -7.200 4.434 -7.504 1.00 92.31 91 MET A C 1
ATOM 712 O O . MET A 1 91 ? -8.008 4.054 -8.348 1.00 92.31 91 MET A O 1
ATOM 716 N N . ARG A 1 92 ? -7.420 5.512 -6.740 1.00 92.69 92 ARG A N 1
ATOM 717 C CA . ARG A 1 92 ? -8.585 6.401 -6.845 1.00 92.69 92 ARG A CA 1
ATOM 718 C C . ARG A 1 92 ? -8.295 7.613 -7.733 1.00 92.69 92 ARG A C 1
ATOM 720 O O . ARG A 1 92 ? -9.126 7.962 -8.566 1.00 92.69 92 ARG A O 1
ATOM 727 N N . ASP A 1 93 ? -7.142 8.251 -7.528 1.00 92.94 93 ASP A N 1
ATOM 728 C CA . ASP A 1 93 ? -6.843 9.583 -8.069 1.00 92.94 93 ASP A CA 1
ATOM 729 C C . ASP A 1 93 ? -6.171 9.553 -9.456 1.00 92.94 93 ASP A C 1
ATOM 731 O O . ASP A 1 93 ? -6.323 10.501 -10.223 1.00 92.94 93 ASP A O 1
ATOM 735 N N . ALA A 1 94 ? -5.440 8.481 -9.785 1.00 93.69 94 ALA A N 1
ATOM 736 C CA . ALA A 1 94 ? -4.701 8.304 -11.042 1.00 93.69 94 ALA A CA 1
ATOM 737 C C . ALA A 1 94 ? -4.584 6.806 -11.419 1.00 93.69 94 ALA A C 1
ATOM 739 O O . ALA A 1 94 ? -3.476 6.247 -11.449 1.00 93.69 94 ALA A O 1
ATOM 740 N N . PRO A 1 95 ? -5.713 6.104 -11.648 1.00 92.31 95 PRO A N 1
ATOM 741 C CA . PRO A 1 95 ? -5.738 4.642 -11.749 1.00 92.31 95 PRO A CA 1
ATOM 742 C C . PRO A 1 95 ? -4.865 4.093 -12.882 1.00 92.31 95 PRO A C 1
ATOM 744 O O . PRO A 1 95 ? -4.310 3.002 -12.770 1.00 92.31 95 PRO A O 1
ATOM 747 N N . GLU A 1 96 ? -4.667 4.842 -13.960 1.00 91.06 96 GLU A N 1
ATOM 748 C CA . GLU A 1 96 ? -3.738 4.515 -15.040 1.00 91.06 96 GLU A CA 1
ATOM 749 C C . GLU A 1 96 ? -2.286 4.355 -14.567 1.00 91.06 96 GLU A C 1
ATOM 751 O O . GLU A 1 96 ? -1.627 3.418 -15.021 1.00 91.06 96 GLU A O 1
ATOM 756 N N . LYS A 1 97 ? -1.792 5.175 -13.623 1.00 93.44 97 LYS A N 1
ATOM 757 C CA . LYS A 1 97 ? -0.454 4.992 -13.020 1.00 93.44 97 LYS A CA 1
ATOM 758 C C . LYS A 1 97 ? -0.391 3.680 -12.261 1.00 93.44 97 LYS A C 1
ATOM 760 O O . LYS A 1 97 ? 0.551 2.904 -12.420 1.00 93.44 97 LYS A O 1
ATOM 765 N N . PHE A 1 98 ? -1.427 3.413 -11.472 1.00 94.19 98 PHE A N 1
ATOM 766 C CA . PHE A 1 98 ? -1.546 2.197 -10.683 1.00 94.19 98 PHE A CA 1
ATOM 767 C C . PHE A 1 98 ? -1.559 0.938 -11.562 1.00 94.19 98 PHE A C 1
ATOM 769 O O . PHE A 1 98 ? -0.789 0.005 -11.317 1.00 94.19 98 PHE A O 1
ATOM 776 N N . PHE A 1 99 ? -2.374 0.911 -12.618 1.00 92.62 99 PHE A N 1
ATOM 777 C CA . PHE A 1 99 ? -2.438 -0.226 -13.537 1.00 92.62 99 PHE A CA 1
ATOM 778 C C . PHE A 1 99 ? -1.172 -0.367 -14.386 1.00 92.62 99 PHE A C 1
ATOM 780 O O . PHE A 1 99 ? -0.727 -1.492 -14.623 1.00 92.62 99 PHE A O 1
ATOM 787 N N . MET A 1 100 ? -0.557 0.741 -14.809 1.00 92.44 100 MET A N 1
ATOM 788 C CA . MET A 1 100 ? 0.701 0.702 -15.554 1.00 92.44 100 MET A CA 1
ATOM 789 C C . MET A 1 100 ? 1.832 0.110 -14.707 1.00 92.44 100 MET A C 1
ATOM 791 O O . MET A 1 100 ? 2.513 -0.805 -15.164 1.00 92.44 100 MET A O 1
ATOM 795 N N . ALA A 1 101 ? 1.972 0.544 -13.449 1.00 93.94 101 ALA A N 1
ATOM 796 C CA . ALA A 1 101 ? 2.948 -0.013 -12.511 1.00 93.94 101 ALA A CA 1
ATOM 797 C C . ALA A 1 101 ? 2.799 -1.538 -12.372 1.00 93.94 101 ALA A C 1
ATOM 799 O O . ALA A 1 101 ? 3.775 -2.275 -12.503 1.00 93.94 101 ALA A O 1
ATOM 800 N N . HIS A 1 102 ? 1.568 -2.026 -12.179 1.00 91.69 102 HIS A N 1
ATOM 801 C CA . HIS A 1 102 ? 1.282 -3.464 -12.117 1.00 91.69 102 HIS A CA 1
ATOM 802 C C . HIS A 1 102 ? 1.681 -4.192 -13.401 1.00 91.69 102 HIS A C 1
ATOM 804 O O . HIS A 1 102 ? 2.296 -5.259 -13.346 1.00 91.69 102 HIS A O 1
ATOM 810 N N . ARG A 1 103 ? 1.355 -3.614 -14.562 1.00 91.50 103 ARG A N 1
ATOM 811 C CA . ARG A 1 103 ? 1.676 -4.200 -15.865 1.00 91.50 103 ARG A CA 1
ATOM 812 C C . ARG A 1 103 ? 3.181 -4.328 -16.076 1.00 91.50 103 ARG A C 1
ATOM 814 O O . ARG A 1 103 ? 3.629 -5.361 -16.558 1.00 91.50 103 ARG A O 1
ATOM 821 N N . MET A 1 104 ? 3.948 -3.314 -15.688 1.00 90.88 104 MET A N 1
ATOM 822 C CA . MET A 1 104 ? 5.409 -3.321 -15.781 1.00 90.88 104 MET A CA 1
ATOM 823 C C . MET A 1 104 ? 6.034 -4.324 -14.808 1.00 90.88 104 MET A C 1
ATOM 825 O O . MET A 1 104 ? 6.932 -5.076 -15.171 1.00 90.88 104 MET A O 1
ATOM 829 N N . LEU A 1 105 ? 5.539 -4.403 -13.572 1.00 90.69 105 LEU A N 1
ATOM 830 C CA . LEU A 1 105 ? 6.048 -5.376 -12.603 1.00 90.69 105 LEU A CA 1
ATOM 831 C C . LEU A 1 105 ? 5.760 -6.823 -13.018 1.00 90.69 105 LEU A C 1
ATOM 833 O O . LEU A 1 105 ? 6.580 -7.707 -12.765 1.00 90.69 105 LEU A O 1
ATOM 837 N N . ALA A 1 106 ? 4.648 -7.066 -13.718 1.00 87.62 106 ALA A N 1
ATOM 838 C CA . ALA A 1 106 ? 4.341 -8.380 -14.271 1.00 87.62 106 ALA A CA 1
ATOM 839 C C . ALA A 1 106 ? 5.393 -8.870 -15.284 1.00 87.62 106 ALA A C 1
ATOM 841 O O . ALA A 1 106 ? 5.566 -10.079 -15.419 1.00 87.62 106 ALA A O 1
ATOM 842 N N . THR A 1 107 ? 6.126 -7.971 -15.956 1.00 85.12 107 THR A N 1
ATOM 843 C CA . THR A 1 107 ? 7.182 -8.348 -16.914 1.00 85.12 107 THR A CA 1
ATOM 844 C C . THR A 1 107 ? 8.559 -8.531 -16.274 1.00 85.12 107 THR A C 1
ATOM 846 O O . THR A 1 107 ? 9.401 -9.207 -16.851 1.00 85.12 107 THR A O 1
ATOM 849 N N . ILE A 1 108 ? 8.805 -7.936 -15.101 1.00 80.19 108 ILE A N 1
ATOM 850 C CA . ILE A 1 108 ? 10.112 -7.960 -14.408 1.00 80.19 108 ILE A CA 1
ATOM 851 C C . ILE A 1 108 ? 10.250 -9.205 -13.515 1.00 80.19 108 ILE A C 1
ATOM 853 O O . ILE A 1 108 ? 11.357 -9.680 -13.269 1.00 80.19 108 ILE A O 1
ATOM 857 N N . GLY A 1 109 ? 9.123 -9.772 -13.074 1.00 67.12 109 GLY A N 1
ATOM 858 C CA . GLY A 1 109 ? 9.070 -11.021 -12.318 1.00 67.12 109 GLY A CA 1
ATOM 859 C C . GLY A 1 109 ? 8.185 -10.908 -11.079 1.00 67.12 109 GLY A C 1
ATOM 860 O O . GLY A 1 109 ? 8.411 -10.089 -10.191 1.00 67.12 109 GLY A O 1
ATOM 861 N N . LEU A 1 110 ? 7.186 -11.787 -10.990 1.00 65.44 110 LEU A N 1
ATOM 862 C CA . LEU A 1 110 ? 6.167 -11.811 -9.931 1.00 65.44 110 LEU A CA 1
ATOM 863 C C . LEU A 1 110 ? 6.573 -12.646 -8.707 1.00 65.44 110 LEU A C 1
ATOM 865 O O . LEU A 1 110 ? 5.718 -13.240 -8.057 1.00 65.44 110 LEU A O 1
ATOM 869 N N . GLY A 1 111 ? 7.869 -12.726 -8.395 1.00 80.12 111 GLY A N 1
ATOM 870 C CA . GLY A 1 111 ? 8.349 -13.455 -7.220 1.00 80.12 111 GLY A CA 1
ATOM 871 C C . GLY A 1 111 ? 7.839 -12.852 -5.902 1.00 80.12 111 GLY A C 1
ATOM 872 O O . GLY A 1 111 ? 6.819 -12.164 -5.829 1.00 80.12 111 GLY A O 1
ATOM 873 N N . GLY A 1 112 ? 8.596 -13.026 -4.820 1.00 86.94 112 GLY A N 1
ATOM 874 C CA . GLY A 1 112 ? 8.218 -12.461 -3.520 1.00 86.94 112 GLY A CA 1
ATOM 875 C C . GLY A 1 112 ? 7.926 -10.949 -3.547 1.00 86.94 112 GLY A C 1
ATOM 876 O O . GLY A 1 112 ? 7.111 -10.472 -2.754 1.00 86.94 112 GLY A O 1
ATOM 877 N N . PHE A 1 113 ? 8.550 -10.192 -4.454 1.00 92.88 113 PHE A N 1
ATOM 878 C CA . PHE A 1 113 ? 8.297 -8.760 -4.601 1.00 92.88 113 PHE A CA 1
ATOM 879 C C . PHE A 1 113 ? 6.874 -8.447 -5.077 1.00 92.88 113 PHE A C 1
ATOM 881 O O . PHE A 1 113 ? 6.215 -7.603 -4.474 1.00 92.88 113 PHE A O 1
ATOM 888 N N . GLY A 1 114 ? 6.370 -9.145 -6.101 1.00 92.31 114 GLY A N 1
ATOM 889 C CA . GLY A 1 114 ? 5.031 -8.898 -6.651 1.00 92.31 114 GLY A CA 1
ATOM 890 C C . GLY A 1 114 ? 3.926 -9.090 -5.609 1.00 92.31 114 GLY A C 1
ATOM 891 O O . GLY A 1 114 ? 3.003 -8.279 -5.514 1.00 92.31 114 GLY A O 1
ATOM 892 N N . ILE A 1 115 ? 4.073 -10.105 -4.751 1.00 91.88 115 ILE A N 1
ATOM 893 C CA . ILE A 1 115 ? 3.164 -10.337 -3.621 1.00 91.88 115 ILE A CA 1
ATOM 894 C C . ILE A 1 115 ? 3.227 -9.188 -2.611 1.00 91.88 115 ILE A C 1
ATOM 896 O O . ILE A 1 115 ? 2.187 -8.663 -2.224 1.00 91.88 115 ILE A O 1
ATOM 900 N N . ARG A 1 116 ? 4.426 -8.740 -2.214 1.00 94.19 116 ARG A N 1
ATOM 901 C CA . ARG A 1 116 ? 4.586 -7.607 -1.280 1.00 94.19 116 ARG A CA 1
ATOM 902 C C . ARG A 1 116 ? 4.013 -6.314 -1.844 1.00 94.19 116 ARG A C 1
ATOM 904 O O . ARG A 1 116 ? 3.347 -5.583 -1.120 1.00 94.19 116 ARG A O 1
ATOM 911 N N . PHE A 1 117 ? 4.250 -6.054 -3.126 1.00 95.44 117 PHE A N 1
ATOM 912 C CA . PHE A 1 117 ? 3.698 -4.903 -3.825 1.00 95.44 117 PHE A CA 1
ATOM 913 C C . PHE A 1 117 ? 2.165 -4.932 -3.810 1.00 95.44 117 PHE A C 1
ATOM 915 O O . PHE A 1 117 ? 1.543 -3.953 -3.410 1.00 95.44 117 PHE A O 1
ATOM 922 N N . THR A 1 118 ? 1.566 -6.081 -4.137 1.00 94.44 118 THR A N 1
ATOM 923 C CA . THR A 1 118 ? 0.107 -6.273 -4.116 1.00 94.44 118 THR A CA 1
ATOM 924 C C . THR A 1 118 ? -0.465 -6.101 -2.708 1.00 94.44 118 THR A C 1
ATOM 926 O O . THR A 1 118 ? -1.453 -5.396 -2.521 1.00 94.44 118 THR A O 1
ATOM 929 N N . VAL A 1 119 ? 0.160 -6.697 -1.689 1.00 96.12 119 VAL A N 1
ATOM 930 C CA . VAL A 1 119 ? -0.275 -6.526 -0.293 1.00 96.12 119 VAL A CA 1
ATOM 931 C C . VAL A 1 119 ? -0.206 -5.058 0.114 1.00 96.12 119 VAL A C 1
ATOM 933 O O . VAL A 1 119 ? -1.150 -4.557 0.719 1.00 96.12 119 VAL A O 1
ATOM 936 N N . GLN A 1 120 ? 0.871 -4.360 -0.242 1.00 97.50 120 GLN A N 1
ATOM 937 C CA . GLN A 1 120 ? 1.052 -2.956 0.099 1.00 97.50 120 GLN A CA 1
ATOM 938 C C . GLN A 1 120 ? 0.005 -2.069 -0.578 1.00 97.50 120 GLN A C 1
ATOM 940 O O . GLN A 1 120 ? -0.722 -1.370 0.118 1.00 97.50 120 GLN A O 1
ATOM 945 N N . PHE A 1 121 ? -0.053 -2.082 -1.911 1.00 96.81 121 PHE A N 1
ATOM 946 C CA . PHE A 1 121 ? -0.824 -1.111 -2.688 1.00 96.81 121 PHE A CA 1
ATOM 947 C C . PHE A 1 121 ? -2.300 -1.498 -2.860 1.00 96.81 121 PHE A C 1
ATOM 949 O O . PHE A 1 121 ? -3.154 -0.616 -2.963 1.00 96.81 121 PHE A O 1
ATOM 956 N N . ASN A 1 122 ? -2.625 -2.794 -2.863 1.00 95.62 122 ASN A N 1
ATOM 957 C CA . ASN A 1 122 ? -3.981 -3.261 -3.158 1.00 95.62 122 ASN A CA 1
ATOM 958 C C . ASN A 1 122 ? -4.735 -3.573 -1.872 1.00 95.62 122 ASN A C 1
ATOM 960 O O . ASN A 1 122 ? -5.867 -3.136 -1.711 1.00 95.62 122 ASN A O 1
ATOM 964 N N . LEU A 1 123 ? -4.115 -4.319 -0.955 1.00 97.00 123 LEU A N 1
ATOM 965 C CA . LEU A 1 123 ? -4.812 -4.782 0.243 1.00 97.00 123 LEU A CA 1
ATOM 966 C C . LEU A 1 123 ? -4.716 -3.766 1.380 1.00 97.00 123 LEU A C 1
ATOM 968 O O . LEU A 1 123 ? -5.738 -3.271 1.840 1.00 97.00 123 LEU A O 1
ATOM 972 N N . PHE A 1 124 ? -3.506 -3.407 1.808 1.00 97.94 124 PHE A N 1
ATOM 973 C CA . PHE A 1 124 ? -3.307 -2.485 2.924 1.00 97.94 124 PHE A CA 1
ATOM 974 C C . PHE A 1 124 ? -3.794 -1.073 2.582 1.00 97.94 124 PHE A C 1
ATOM 976 O O . PHE A 1 124 ? -4.743 -0.580 3.192 1.00 97.94 124 PHE A O 1
ATOM 983 N N . THR A 1 125 ? -3.198 -0.422 1.579 1.00 97.44 125 THR A N 1
ATOM 984 C CA . THR A 1 125 ? -3.589 0.954 1.244 1.00 97.44 125 THR A CA 1
ATOM 985 C C . THR A 1 125 ? -4.937 1.016 0.552 1.00 97.44 125 THR A C 1
ATOM 987 O O . THR A 1 125 ? -5.678 1.956 0.805 1.00 97.44 125 THR A O 1
ATOM 990 N N . GLY A 1 126 ? -5.291 0.016 -0.262 1.00 96.38 126 GLY A N 1
ATOM 991 C CA . GLY A 1 126 ? -6.610 -0.039 -0.897 1.00 96.38 126 GLY A CA 1
ATOM 992 C C . GLY A 1 126 ? -7.750 -0.125 0.120 1.00 96.38 126 GLY A C 1
ATOM 993 O O . GLY A 1 126 ? -8.751 0.567 -0.045 1.00 96.38 126 GLY A O 1
ATOM 994 N N . SER A 1 127 ? -7.576 -0.865 1.223 1.00 96.81 127 SER A N 1
ATOM 995 C CA . SER A 1 127 ? -8.572 -0.894 2.308 1.00 96.81 127 SER A CA 1
ATOM 996 C C . SER A 1 127 ? -8.723 0.466 2.986 1.00 96.81 127 SER A C 1
ATOM 998 O O . SER A 1 127 ? -9.841 0.906 3.229 1.00 96.81 127 SER A O 1
ATOM 1000 N N . ILE A 1 128 ? -7.613 1.167 3.241 1.00 96.88 128 ILE A N 1
ATOM 1001 C CA 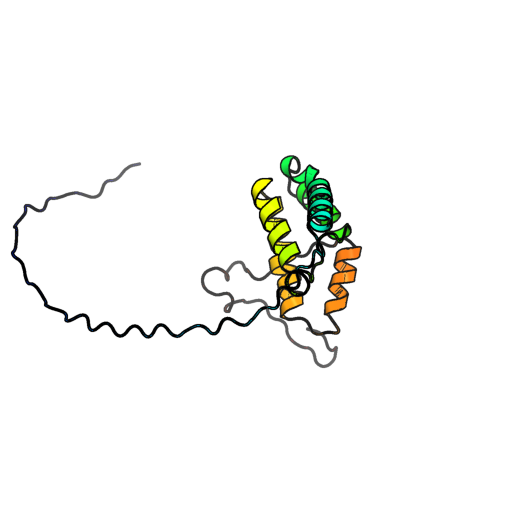. ILE A 1 128 ? -7.652 2.518 3.819 1.00 96.88 128 ILE A CA 1
ATOM 1002 C C . ILE A 1 128 ? -8.325 3.487 2.839 1.00 96.88 128 ILE A C 1
ATOM 1004 O O . ILE A 1 128 ? -9.231 4.210 3.224 1.00 96.88 128 ILE A O 1
ATOM 1008 N N . VAL A 1 129 ? -7.952 3.480 1.559 1.00 96.38 129 VAL A N 1
ATOM 1009 C CA . VAL A 1 129 ? -8.571 4.354 0.546 1.00 96.38 129 VAL A CA 1
ATOM 1010 C C . VAL A 1 129 ? -10.072 4.081 0.394 1.00 96.38 129 VAL A C 1
ATOM 1012 O O . VAL A 1 129 ? -10.831 5.021 0.170 1.00 96.38 129 VAL A O 1
ATOM 1015 N N . GLY A 1 130 ? -10.499 2.821 0.506 1.00 95.81 130 GLY A N 1
ATOM 1016 C CA . GLY A 1 130 ? -11.897 2.421 0.342 1.00 95.81 130 GLY A CA 1
ATOM 1017 C C . GLY A 1 130 ? -12.788 2.628 1.571 1.00 95.81 130 GLY A C 1
ATOM 1018 O O . GLY A 1 130 ? -13.992 2.795 1.400 1.00 95.81 130 GLY A O 1
ATOM 1019 N N . LEU A 1 131 ? -12.228 2.601 2.788 1.00 96.19 131 LEU A N 1
ATOM 1020 C CA . LEU A 1 131 ? -13.005 2.585 4.038 1.00 96.19 131 LEU A CA 1
ATOM 1021 C C . LEU A 1 131 ? -12.743 3.780 4.964 1.00 96.19 131 LEU A C 1
ATOM 1023 O O . LEU A 1 131 ? -13.566 4.052 5.835 1.00 96.19 131 LEU A O 1
ATOM 1027 N N . ALA A 1 132 ? -11.607 4.464 4.828 1.00 96.19 132 ALA A N 1
ATOM 1028 C CA . ALA A 1 132 ? -11.201 5.495 5.776 1.00 96.19 132 ALA A CA 1
ATOM 1029 C C . ALA A 1 132 ? -11.946 6.823 5.569 1.00 96.19 132 ALA A C 1
ATOM 1031 O O . ALA A 1 132 ?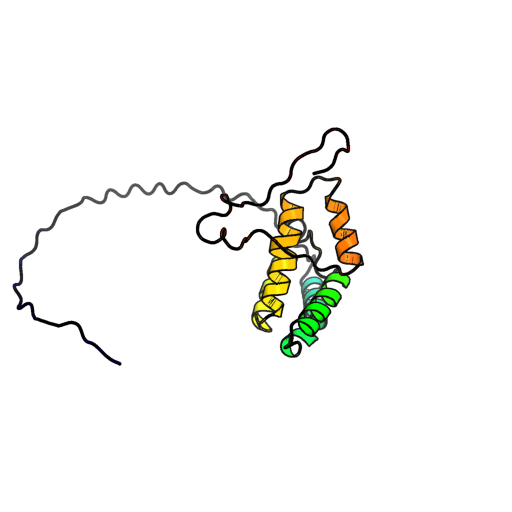 -12.254 7.223 4.443 1.00 96.19 132 ALA A O 1
ATOM 1032 N N . GLY A 1 133 ? -12.176 7.537 6.673 1.00 95.88 133 GLY A N 1
ATOM 1033 C CA . GLY A 1 133 ? -12.736 8.888 6.666 1.00 95.88 133 GLY A CA 1
ATOM 1034 C C . GLY A 1 133 ? -11.750 9.951 6.147 1.00 95.88 133 GLY A C 1
ATOM 1035 O O . GLY A 1 133 ? -10.536 9.709 6.094 1.00 95.88 133 GLY A O 1
ATOM 1036 N N . PRO A 1 134 ? -12.230 11.158 5.782 1.00 95.31 134 PRO A N 1
ATOM 1037 C CA . PRO A 1 134 ? -11.381 12.260 5.317 1.00 95.31 134 PRO A CA 1
ATOM 1038 C C . PRO A 1 134 ? -10.248 12.632 6.282 1.00 95.31 134 PRO A C 1
ATOM 1040 O O . PRO A 1 134 ? -9.169 13.019 5.844 1.00 95.31 134 PRO A O 1
ATOM 1043 N N . GLU A 1 135 ? -10.472 12.495 7.586 1.00 96.00 135 GLU A N 1
ATOM 1044 C CA . GLU A 1 135 ? -9.500 12.755 8.647 1.00 96.00 135 GLU A CA 1
ATOM 1045 C C . GLU A 1 135 ? -8.408 11.680 8.756 1.00 96.00 135 GLU A C 1
ATOM 1047 O O . GLU A 1 135 ? -7.302 11.966 9.212 1.00 96.00 135 GLU A O 1
ATOM 1052 N N . GLN A 1 136 ? -8.689 10.457 8.302 1.00 96.12 136 GLN A N 1
ATOM 1053 C CA . GLN A 1 136 ? -7.759 9.329 8.346 1.00 96.12 136 GLN A CA 1
ATOM 1054 C C . GLN A 1 136 ? -6.878 9.266 7.092 1.00 96.12 136 GLN A C 1
ATOM 1056 O O . GLN A 1 136 ? -5.703 8.917 7.186 1.00 96.12 136 GLN A O 1
ATOM 1061 N N . LEU A 1 137 ? -7.395 9.651 5.919 1.00 94.94 137 LEU A N 1
ATOM 1062 C CA . LEU A 1 137 ? -6.660 9.591 4.646 1.00 94.94 137 LEU A CA 1
ATOM 1063 C C . LEU A 1 137 ? -5.270 10.267 4.661 1.00 94.94 137 LEU A C 1
ATOM 1065 O O . LEU A 1 137 ? -4.337 9.660 4.123 1.00 94.94 137 LEU A O 1
ATOM 1069 N N . PRO A 1 138 ? -5.057 11.439 5.302 1.00 95.81 138 PRO A N 1
ATOM 1070 C CA . PRO A 1 138 ? -3.734 12.064 5.393 1.00 95.81 138 PRO A CA 1
ATOM 1071 C C . PRO A 1 138 ? -2.665 11.188 6.062 1.00 95.81 138 PRO A C 1
ATOM 1073 O O . PRO A 1 138 ? -1.467 11.415 5.874 1.00 95.81 138 PRO A O 1
ATOM 1076 N N . MET A 1 139 ? -3.055 10.156 6.823 1.00 96.38 139 MET A N 1
ATOM 1077 C CA . MET A 1 139 ? -2.099 9.215 7.408 1.00 96.38 139 MET A CA 1
ATOM 1078 C C . MET A 1 139 ? -1.312 8.450 6.333 1.00 96.38 139 MET A C 1
ATOM 1080 O O . MET A 1 139 ? -0.142 8.131 6.548 1.00 96.38 139 MET A O 1
ATOM 1084 N N . LEU A 1 140 ? -1.906 8.204 5.156 1.00 96.75 140 LEU A N 1
ATOM 1085 C CA . LEU A 1 140 ? -1.235 7.526 4.043 1.00 96.75 140 LEU A CA 1
ATOM 1086 C C . LEU A 1 140 ? -0.023 8.314 3.546 1.00 96.75 140 LEU A C 1
ATOM 1088 O O . LEU A 1 140 ? 1.018 7.717 3.272 1.00 96.75 140 LEU A O 1
ATOM 1092 N N . ASP A 1 141 ? -0.109 9.645 3.513 1.00 96.00 141 ASP A N 1
ATOM 1093 C CA . ASP A 1 141 ? 1.011 10.500 3.118 1.00 96.00 141 ASP A CA 1
ATOM 1094 C C . ASP A 1 141 ? 2.178 10.377 4.101 1.00 96.00 141 ASP A C 1
ATOM 1096 O O . ASP A 1 141 ? 3.346 10.325 3.700 1.00 96.00 141 ASP A O 1
ATOM 1100 N N . GLN A 1 142 ? 1.875 10.282 5.399 1.00 96.44 142 GLN A N 1
ATOM 1101 C CA . GLN A 1 142 ? 2.888 10.103 6.437 1.00 96.44 142 GLN A CA 1
ATOM 1102 C C . GLN A 1 142 ? 3.548 8.723 6.359 1.00 96.44 142 GLN A C 1
ATOM 1104 O O . GLN A 1 142 ? 4.778 8.631 6.430 1.00 96.44 142 GLN A O 1
ATOM 1109 N N . ILE A 1 143 ? 2.750 7.665 6.186 1.00 97.44 143 ILE A N 1
ATOM 1110 C CA . ILE A 1 143 ? 3.229 6.288 5.994 1.00 97.44 143 ILE A CA 1
ATOM 1111 C C . ILE A 1 143 ? 4.146 6.240 4.767 1.00 97.44 143 ILE A C 1
ATOM 1113 O O . ILE A 1 143 ? 5.270 5.734 4.852 1.00 97.44 143 ILE A O 1
ATOM 1117 N N . GLN A 1 144 ? 3.718 6.838 3.652 1.00 97.62 144 GLN A N 1
ATOM 1118 C CA . GLN A 1 144 ? 4.477 6.870 2.406 1.00 97.62 144 GLN A CA 1
ATOM 1119 C C . GLN A 1 144 ? 5.798 7.634 2.561 1.00 97.62 144 GLN A C 1
ATOM 1121 O O . GLN A 1 144 ? 6.856 7.114 2.206 1.00 97.62 144 GLN A O 1
ATOM 1126 N N . LYS A 1 145 ? 5.775 8.825 3.174 1.00 96.62 145 LYS A N 1
ATOM 1127 C CA . LYS A 1 145 ? 6.978 9.640 3.425 1.00 96.62 145 LYS A CA 1
ATOM 1128 C C . LYS A 1 145 ? 8.008 8.905 4.286 1.00 96.62 145 LYS A C 1
ATOM 1130 O O . LYS A 1 145 ? 9.210 8.991 4.037 1.00 96.62 145 LYS A O 1
ATOM 1135 N N . LYS A 1 146 ? 7.554 8.149 5.289 1.00 97.19 146 LYS A N 1
ATOM 1136 C CA . LYS A 1 146 ? 8.424 7.312 6.133 1.00 97.19 146 LYS A CA 1
ATOM 1137 C C . LYS A 1 146 ? 8.894 6.041 5.414 1.00 97.19 146 LYS A C 1
ATOM 1139 O O . LYS A 1 146 ? 9.836 5.393 5.876 1.00 97.19 146 LYS A O 1
ATOM 1144 N N . GLY A 1 147 ? 8.285 5.683 4.282 1.00 96.81 147 GLY A N 1
ATOM 1145 C CA . GLY A 1 147 ? 8.474 4.397 3.616 1.00 96.81 147 GLY A CA 1
ATOM 1146 C C . GLY A 1 147 ? 8.017 3.238 4.489 1.00 96.81 147 GLY A C 1
ATOM 1147 O O . GLY A 1 147 ? 8.669 2.199 4.518 1.00 96.81 147 GLY A O 1
ATOM 1148 N N . GLN A 1 148 ? 6.988 3.432 5.307 1.00 97.69 148 GLN A N 1
ATOM 1149 C CA . GLN A 1 148 ? 6.439 2.357 6.123 1.00 97.69 148 GLN A CA 1
ATOM 1150 C C . GLN A 1 148 ? 5.706 1.362 5.224 1.00 97.69 148 GLN A C 1
ATOM 1152 O O . GLN A 1 148 ? 4.995 1.750 4.298 1.00 97.69 148 GLN A O 1
ATOM 1157 N N . LEU A 1 149 ? 5.928 0.078 5.494 1.00 97.69 149 LEU A N 1
ATOM 1158 C CA . LEU A 1 149 ? 5.252 -1.013 4.808 1.00 97.69 149 LEU A CA 1
ATOM 1159 C C . LEU A 1 149 ? 4.156 -1.538 5.730 1.00 97.69 149 LEU A C 1
ATOM 1161 O O . LEU A 1 149 ? 4.392 -1.694 6.928 1.00 97.69 149 LEU A O 1
ATOM 1165 N N . GLY A 1 150 ? 2.979 -1.769 5.169 1.00 96.69 150 GLY A N 1
ATOM 1166 C CA . GLY A 1 150 ? 1.833 -2.328 5.862 1.00 96.69 150 GLY A CA 1
ATOM 1167 C C . GLY A 1 150 ? 1.618 -3.797 5.527 1.00 96.69 150 GLY A C 1
ATOM 1168 O O . GLY A 1 150 ? 2.365 -4.424 4.774 1.00 96.69 150 GLY A O 1
ATOM 1169 N N . CYS A 1 151 ? 0.564 -4.344 6.111 1.00 96.75 151 CYS A N 1
ATOM 1170 C CA . CYS A 1 151 ? 0.095 -5.702 5.885 1.00 96.75 151 CYS A CA 1
ATOM 1171 C C . CYS A 1 151 ? -1.436 -5.721 5.938 1.00 96.75 151 CYS A C 1
ATOM 1173 O O . CYS A 1 151 ? -2.059 -4.735 6.328 1.00 96.75 151 CYS A O 1
ATOM 1175 N N . PHE A 1 152 ? -2.036 -6.835 5.526 1.00 96.00 152 PHE A N 1
ATOM 1176 C CA . PHE A 1 152 ? -3.482 -7.026 5.562 1.00 96.00 152 PHE A CA 1
ATOM 1177 C C . PHE A 1 152 ? -3.797 -8.315 6.324 1.00 96.00 152 PHE A C 1
ATOM 1179 O O . PHE A 1 152 ? -3.585 -9.413 5.812 1.00 96.00 152 PHE A O 1
ATOM 1186 N N . LEU A 1 153 ? -4.225 -8.163 7.578 1.00 93.56 153 LEU A N 1
ATOM 1187 C CA . LEU A 1 153 ? -4.328 -9.240 8.567 1.00 93.56 153 LEU A CA 1
ATOM 1188 C C . LEU A 1 153 ? -5.776 -9.720 8.719 1.00 93.56 153 LEU A C 1
ATOM 1190 O O . LEU A 1 153 ? -6.375 -9.558 9.774 1.00 93.56 153 LEU A O 1
ATOM 1194 N N . LEU A 1 154 ? -6.350 -10.266 7.645 1.00 91.31 154 LEU A N 1
ATOM 1195 C CA . LEU A 1 154 ? -7.720 -10.796 7.669 1.00 91.31 154 LEU A CA 1
ATOM 1196 C C . LEU A 1 154 ? -7.778 -12.291 8.019 1.00 91.31 154 LEU A C 1
ATOM 1198 O O . LEU A 1 154 ? -8.689 -12.731 8.710 1.00 91.31 154 LEU A O 1
ATOM 1202 N N . THR A 1 155 ? -6.837 -13.082 7.502 1.00 90.88 155 THR A N 1
ATOM 1203 C CA . THR A 1 155 ? -6.842 -14.542 7.665 1.00 90.88 155 THR A CA 1
ATOM 1204 C C . THR A 1 155 ? -6.388 -14.939 9.067 1.00 90.88 155 THR A C 1
ATOM 1206 O O . THR A 1 155 ? -5.317 -14.526 9.513 1.00 90.88 155 THR A O 1
ATOM 1209 N N . GLU A 1 156 ? -7.146 -15.818 9.716 1.00 90.62 156 GLU A N 1
ATOM 1210 C CA . GLU A 1 156 ? -6.818 -16.420 11.010 1.00 90.62 156 GLU A CA 1
ATOM 1211 C C . GLU A 1 156 ? -6.532 -17.921 10.854 1.00 90.62 156 GLU A C 1
ATOM 1213 O O . GLU A 1 156 ? -6.804 -18.526 9.818 1.00 90.62 156 GLU A O 1
ATOM 1218 N N . ASN A 1 157 ? -6.018 -18.568 11.905 1.00 86.81 157 ASN A N 1
ATOM 1219 C CA . ASN A 1 157 ? -5.692 -20.001 11.865 1.00 86.81 157 ASN A CA 1
ATOM 1220 C C . ASN A 1 157 ? -6.904 -20.892 11.511 1.00 86.81 157 ASN A C 1
ATOM 1222 O O . ASN A 1 157 ? -6.738 -21.937 10.891 1.00 86.81 157 ASN A O 1
ATOM 1226 N N . GLN A 1 158 ? -8.115 -20.483 11.909 1.00 82.12 158 GLN A N 1
ATOM 1227 C CA . GLN A 1 158 ? -9.362 -21.229 11.681 1.00 82.12 158 GLN A CA 1
ATOM 1228 C C . GLN A 1 158 ? -10.329 -20.526 10.710 1.00 82.12 158 GLN A C 1
ATOM 1230 O O . GLN A 1 158 ? -11.402 -21.058 10.432 1.00 82.12 158 GLN A O 1
ATOM 1235 N N . ALA A 1 159 ? -9.963 -19.355 10.172 1.00 81.56 159 ALA A N 1
ATOM 1236 C CA . ALA A 1 159 ? -10.827 -18.542 9.317 1.00 81.56 159 ALA A CA 1
ATOM 1237 C C . ALA A 1 159 ? -10.068 -18.026 8.089 1.00 81.56 159 ALA A C 1
ATOM 1239 O O . ALA A 1 159 ? -8.996 -17.437 8.193 1.00 81.56 159 ALA A O 1
ATOM 1240 N N . GLY A 1 160 ? -10.626 -18.253 6.900 1.00 81.38 160 GLY A N 1
ATOM 1241 C CA . GLY A 1 160 ? -9.978 -17.916 5.633 1.00 81.38 160 GLY A CA 1
ATOM 1242 C C . GLY A 1 160 ? -10.859 -18.274 4.443 1.00 81.38 160 GLY A C 1
ATOM 1243 O O . GLY A 1 160 ? -11.865 -17.617 4.201 1.00 81.38 160 GLY A O 1
ATOM 1244 N N . VAL A 1 161 ? -10.509 -19.344 3.719 1.00 73.69 161 VAL A N 1
ATOM 1245 C CA . VAL A 1 161 ? -11.174 -19.755 2.461 1.00 73.69 161 VAL A CA 1
ATOM 1246 C C . VAL A 1 161 ? -12.684 -19.964 2.615 1.00 73.69 161 VAL A C 1
ATOM 1248 O O . VAL A 1 161 ? -13.438 -19.665 1.695 1.00 73.69 161 VAL A O 1
ATOM 1251 N N . LEU A 1 162 ? -13.128 -20.480 3.765 1.00 66.56 162 LEU A N 1
ATOM 1252 C CA . LEU A 1 162 ? -14.530 -20.843 3.979 1.00 66.56 162 LEU A CA 1
ATOM 1253 C C . LEU A 1 162 ? -15.433 -19.630 4.243 1.00 66.56 162 LEU A C 1
ATOM 1255 O O . LEU A 1 162 ? -16.583 -19.641 3.816 1.00 66.56 162 LEU A O 1
ATOM 1259 N N . SER A 1 163 ? -14.930 -18.603 4.935 1.00 71.00 163 SER A N 1
ATOM 1260 C CA . SER A 1 163 ? -15.623 -17.328 5.143 1.00 71.00 163 SER A CA 1
ATOM 1261 C C . SER A 1 163 ? -14.728 -16.340 5.895 1.00 71.00 163 SER A C 1
ATOM 1263 O O . SER A 1 163 ? -14.226 -16.662 6.971 1.00 71.00 163 SER A O 1
ATOM 1265 N N . GLY A 1 164 ? -14.603 -15.112 5.384 1.00 70.94 164 GLY A N 1
ATOM 1266 C CA . GLY A 1 164 ? -14.029 -13.981 6.129 1.00 70.94 164 GLY A CA 1
ATOM 1267 C C . GLY A 1 164 ? -14.983 -13.375 7.169 1.00 70.94 164 GLY A C 1
ATOM 1268 O O . GLY A 1 164 ? -14.615 -12.422 7.842 1.00 70.94 164 GLY A O 1
ATOM 1269 N N . LEU A 1 165 ? -16.210 -13.901 7.291 1.00 73.38 165 LEU A N 1
ATOM 1270 C CA . LEU A 1 165 ? -17.222 -13.450 8.258 1.00 73.38 165 LEU A CA 1
ATOM 1271 C C . LEU A 1 165 ? -17.183 -14.234 9.575 1.00 73.38 165 LEU A C 1
ATOM 1273 O O . LEU A 1 165 ? -17.912 -13.898 10.502 1.00 73.38 165 LEU A O 1
ATOM 1277 N N . ILE A 1 166 ? -16.379 -15.296 9.647 1.00 83.19 166 ILE A N 1
ATOM 1278 C CA . ILE A 1 166 ? -16.251 -16.157 10.830 1.00 83.19 166 ILE A CA 1
ATOM 1279 C C . ILE A 1 166 ? -14.858 -15.943 11.429 1.00 83.19 166 ILE A C 1
ATOM 1281 O O . ILE A 1 166 ? -14.093 -16.885 11.592 1.00 83.19 166 ILE A O 1
ATOM 1285 N N . VAL A 1 167 ? -14.497 -14.684 11.674 1.00 89.38 167 VAL A N 1
ATOM 1286 C CA . VAL A 1 167 ? -13.271 -14.327 12.401 1.00 89.38 167 VAL A CA 1
ATOM 1287 C C . VAL A 1 167 ? -13.548 -14.348 13.904 1.00 89.38 167 VAL A C 1
ATOM 1289 O O . VAL A 1 167 ? -14.642 -13.991 14.342 1.00 89.38 167 VAL A O 1
ATOM 1292 N N . GLY A 1 168 ? -12.578 -14.816 14.686 1.00 90.56 168 GLY A N 1
ATOM 1293 C CA . GLY A 1 168 ? -12.657 -14.883 16.144 1.00 90.56 168 GLY A CA 1
ATOM 1294 C C . GLY A 1 168 ? -12.079 -13.656 16.850 1.00 90.56 168 GLY A C 1
ATOM 1295 O O . GLY A 1 168 ? -12.357 -13.461 18.031 1.00 90.56 168 GLY A O 1
ATOM 1296 N N . THR A 1 169 ? -11.280 -12.838 16.159 1.00 93.12 169 THR A N 1
ATOM 1297 C CA . THR A 1 169 ? -10.736 -11.589 16.712 1.00 93.12 169 THR A CA 1
ATOM 1298 C C . THR A 1 169 ? -11.865 -10.605 17.037 1.00 93.12 169 THR A C 1
ATOM 1300 O O . THR A 1 169 ? -12.671 -10.277 16.166 1.00 93.12 169 THR A O 1
ATOM 1303 N N . THR A 1 170 ? -11.903 -10.105 18.276 1.00 94.88 170 THR A N 1
ATOM 1304 C CA . THR A 1 170 ? -12.856 -9.078 18.727 1.00 94.88 170 THR A CA 1
ATOM 1305 C C . THR A 1 170 ? -12.184 -7.706 18.844 1.00 94.88 170 THR A C 1
ATOM 1307 O O . THR A 1 170 ? -10.970 -7.611 19.023 1.00 94.88 170 THR A O 1
ATOM 1310 N N . ALA A 1 171 ? -12.979 -6.642 18.710 1.00 95.44 171 ALA A N 1
ATOM 1311 C CA . ALA A 1 171 ? -12.576 -5.253 18.930 1.00 95.44 171 ALA A CA 1
ATOM 1312 C C . ALA A 1 171 ? -13.693 -4.570 19.730 1.00 95.44 171 ALA A C 1
ATOM 1314 O O . ALA A 1 171 ? -14.723 -4.180 19.172 1.00 95.44 171 ALA A O 1
ATOM 1315 N N . ASP A 1 172 ? -13.519 -4.516 21.046 1.00 97.12 172 ASP A N 1
ATOM 1316 C CA . ASP A 1 172 ? -14.562 -4.133 21.991 1.00 97.12 172 ASP A CA 1
ATOM 1317 C C . ASP A 1 172 ? -14.408 -2.661 22.380 1.00 97.12 172 ASP A C 1
ATOM 1319 O O . ASP A 1 172 ? -13.413 -2.253 22.968 1.00 97.12 172 ASP A O 1
ATOM 1323 N N . TRP A 1 173 ? -15.416 -1.846 22.072 1.00 97.56 173 TRP A N 1
ATOM 1324 C CA . TRP A 1 173 ? -15.381 -0.417 22.377 1.00 97.56 173 TRP A CA 1
ATOM 1325 C C . TRP A 1 173 ? -15.512 -0.135 23.881 1.00 97.56 173 TRP A C 1
ATOM 1327 O O . TRP A 1 173 ? -16.537 -0.446 24.495 1.00 97.56 173 TRP A O 1
ATOM 1337 N N . ASP A 1 174 ? -14.527 0.554 24.460 1.00 97.69 174 ASP A N 1
ATOM 1338 C CA . ASP A 1 174 ? -14.603 1.117 25.808 1.00 97.69 174 ASP A CA 1
ATOM 1339 C C . ASP A 1 174 ? -15.030 2.590 25.762 1.00 97.69 174 ASP A C 1
ATOM 1341 O O . ASP A 1 174 ? -14.257 3.492 25.435 1.00 97.69 174 ASP A O 1
ATOM 1345 N N . SER A 1 175 ? -16.262 2.867 26.194 1.00 97.25 175 SER A N 1
ATOM 1346 C CA . SER A 1 175 ? -16.800 4.228 26.231 1.00 97.25 175 SER A CA 1
ATOM 1347 C C . SER A 1 175 ? -16.095 5.158 27.222 1.00 97.25 175 SER A C 1
ATOM 1349 O O . SER A 1 175 ? -16.192 6.376 27.070 1.00 97.25 175 SER A O 1
ATOM 1351 N N . LYS A 1 176 ? -15.433 4.630 28.261 1.00 97.50 176 LYS A N 1
ATOM 1352 C CA . LYS A 1 176 ? -14.756 5.454 29.276 1.00 97.50 176 LYS A CA 1
ATOM 1353 C C . LYS A 1 176 ? -13.437 6.000 28.753 1.00 97.50 176 LYS A C 1
ATOM 1355 O O . LYS A 1 176 ? -13.126 7.161 29.000 1.00 97.50 176 LYS A O 1
ATOM 1360 N N . THR A 1 177 ? -12.676 5.160 28.061 1.00 97.00 177 THR A N 1
ATOM 1361 C CA . THR A 1 177 ? -11.352 5.511 27.536 1.00 97.00 177 THR A CA 1
ATOM 1362 C C . THR A 1 177 ? -11.373 5.880 26.053 1.00 97.00 177 THR A C 1
ATOM 1364 O O . THR A 1 177 ? -10.400 6.454 25.574 1.00 97.00 177 THR A O 1
ATOM 1367 N N . GLN A 1 178 ? -12.500 5.660 25.364 1.00 96.56 178 GLN A N 1
ATOM 1368 C CA . GLN A 1 178 ? -12.719 5.972 23.948 1.00 96.56 178 GLN A CA 1
ATOM 1369 C C . GLN A 1 178 ? -11.731 5.234 23.028 1.00 96.56 178 GLN A C 1
ATOM 1371 O O . GLN A 1 178 ? -11.158 5.822 22.108 1.00 96.56 178 GLN A O 1
ATOM 1376 N N . VAL A 1 179 ? -11.522 3.943 23.292 1.00 95.56 179 VAL A N 1
ATOM 1377 C CA . VAL A 1 179 ? -10.651 3.055 22.507 1.00 95.56 179 VAL A CA 1
ATOM 1378 C C . VAL A 1 179 ? -11.385 1.761 22.148 1.00 95.56 179 VAL A C 1
ATOM 1380 O O . VAL A 1 179 ? -12.367 1.406 22.800 1.00 95.56 179 VAL A O 1
ATOM 1383 N N . TYR A 1 180 ? -10.905 1.089 21.102 1.00 93.62 180 TYR A N 1
ATOM 1384 C CA . TYR A 1 180 ? -11.228 -0.309 20.793 1.00 93.62 180 TYR A CA 1
ATOM 1385 C C . TYR A 1 180 ? -10.160 -1.242 21.366 1.00 93.62 180 TYR A C 1
ATOM 1387 O O . TYR A 1 180 ? -9.021 -0.753 21.573 1.00 93.62 180 TYR A O 1
#

Foldseek 3Di:
DDDDDDDDDDDDDDDDDDDPDDPPPDPPDDPPPPPPPPPCPAPDPDPVSVVVLVVVLCVLCVCVLVQQDPVSLLVSLLSNLQVVSDALLCVPVHVVSVVVSLVVVVVSDCPPNVVQVCQFNPAVSVCCNVPPDPVSNVVSVVCSNNSPGDGHPQDDPPDDPVDSVPDPDDFDADPVVRGD

Radius of gyration: 26.07 Å; chains: 1; bounding box: 56×69×61 Å

Sequence (180 aa):
MFVLANRLPFVGRVATKAACAYSLRSTSAVPQFTQLKYKSTTSFANEGELNKWTNDFLKAVEDVPTATDPYQSSNVLRKLVKTGLLRFTDMRDAPEKFFMAHRMLATIGLGGFGIRFTVQFNLFTGSIVGLAGPEQLPMLDQIQKKGQLGCFLLTENQAGVLSGLIVGTTADWDSKTQVY

pLDDT: mean 79.03, std 24.56, range [24.0, 97.94]